Protein AF-A0A453L129-F1 (afdb_monomer_lite)

Organism: Aegilops tauschii subsp. strangulata (NCBI:txid200361)

Secondary structure (DSSP, 8-state):
----EEEE-TTHHHHSGGG---TTTTTSHHHHHTTHHHHHHHT-SEEEES--B-B-TTGGGSS--TTTT----S--SBS-SSSB-GGGSGGG-HHHHHHHHHHHHHHHHHHTT-EEEE--------

pLDDT: mean 93.64, std 9.7, range [40.38, 98.81]

InterPro domains:
  IPR017853 Glycoside hydrolase superfamily [SSF51445] (2-117)

Foldseek 3Di:
DDFPEAEDEQQVVFQDVVSVDDNQQHRALQSVLVCVVVVVVVVGQEYEYQAQADFAQQPLCPDDDPCNVGGPRRRQRHPDPPFGHQVRFGNSPGRVSRVVSNVVSCVSSVVSNHHYHYDYDPPPPD

Structure (mmCIF, N/CA/C/O backbone):
data_AF-A0A453L129-F1
#
_entry.id   AF-A0A453L129-F1
#
loop_
_atom_site.group_PDB
_atom_site.id
_atom_site.type_symbol
_atom_site.label_atom_id
_atom_site.label_alt_id
_atom_site.label_comp_id
_atom_site.label_asym_id
_atom_site.label_entity_id
_atom_site.label_seq_id
_atom_site.pdbx_PDB_ins_code
_atom_site.Cartn_x
_atom_site.Cartn_y
_atom_site.Cartn_z
_atom_site.occupancy
_atom_site.B_iso_or_equiv
_atom_site.auth_seq_id
_atom_site.auth_comp_id
_atom_site.auth_asym_id
_atom_site.auth_atom_id
_atom_site.pdbx_PDB_model_num
ATOM 1 N N . THR A 1 1 ? -14.654 -13.476 17.444 1.00 66.50 1 THR A N 1
ATOM 2 C CA . THR A 1 1 ? -15.016 -12.216 16.778 1.00 66.50 1 THR A CA 1
ATOM 3 C C . THR A 1 1 ? -15.201 -12.541 15.324 1.00 66.50 1 THR A C 1
ATOM 5 O O . THR A 1 1 ? -14.348 -13.244 14.794 1.00 66.50 1 THR A O 1
ATOM 8 N N . ASP A 1 2 ? -16.298 -12.115 14.715 1.00 90.88 2 ASP A N 1
ATOM 9 C CA . ASP A 1 2 ? -16.522 -12.359 13.291 1.00 90.88 2 ASP A CA 1
ATOM 10 C C . ASP A 1 2 ? -15.741 -11.319 12.478 1.00 90.88 2 ASP A C 1
ATOM 12 O O . ASP A 1 2 ? -15.741 -10.133 12.824 1.00 90.88 2 ASP A O 1
ATOM 16 N N . LEU A 1 3 ? -15.034 -11.761 11.435 1.00 95.62 3 LEU A N 1
ATOM 17 C CA . LEU A 1 3 ? -14.290 -10.872 10.543 1.00 95.62 3 LEU A CA 1
ATOM 18 C C . LEU A 1 3 ? -15.189 -10.414 9.393 1.00 95.62 3 LEU A C 1
ATOM 20 O O . LEU A 1 3 ? -15.798 -11.227 8.700 1.00 95.62 3 LEU A O 1
ATOM 24 N N . VAL A 1 4 ? -15.222 -9.106 9.172 1.00 97.44 4 VAL A N 1
ATOM 25 C CA . VAL A 1 4 ? -15.776 -8.450 7.990 1.00 97.44 4 VAL A CA 1
ATOM 26 C C . VAL A 1 4 ? -14.583 -7.918 7.207 1.00 97.44 4 VAL A C 1
ATOM 28 O O . VAL A 1 4 ? -14.026 -6.865 7.530 1.00 97.44 4 VAL A O 1
ATOM 31 N N . ILE A 1 5 ? -14.158 -8.717 6.230 1.00 97.94 5 ILE A N 1
ATOM 32 C CA . ILE A 1 5 ? -12.904 -8.539 5.495 1.00 97.94 5 ILE A CA 1
ATOM 33 C C . ILE A 1 5 ? -13.152 -7.720 4.227 1.00 97.94 5 ILE A C 1
ATOM 35 O O . ILE A 1 5 ? -14.088 -7.998 3.476 1.00 97.94 5 ILE A O 1
ATOM 39 N N . TYR A 1 6 ? -12.282 -6.744 3.970 1.00 98.12 6 TYR A N 1
ATOM 40 C CA . TYR A 1 6 ? -12.239 -5.980 2.726 1.00 98.12 6 TYR A CA 1
ATOM 41 C C . TYR A 1 6 ? -10.946 -6.265 1.954 1.00 98.12 6 TYR A C 1
ATOM 43 O O . TYR A 1 6 ? -9.861 -5.884 2.395 1.00 98.12 6 TYR A O 1
ATOM 51 N N . GLU A 1 7 ? -11.054 -6.942 0.809 1.00 97.75 7 GLU A N 1
ATOM 52 C CA . GLU A 1 7 ? -9.912 -7.238 -0.065 1.00 97.75 7 GLU A CA 1
ATOM 53 C C . GLU A 1 7 ? -9.558 -6.029 -0.944 1.00 97.75 7 GLU A C 1
ATOM 55 O O . GLU A 1 7 ? -10.430 -5.425 -1.573 1.00 97.75 7 GLU A O 1
ATOM 60 N N . MET A 1 8 ? -8.275 -5.657 -1.002 1.00 97.19 8 MET A N 1
ATOM 61 C CA . MET A 1 8 ? -7.845 -4.447 -1.703 1.00 97.19 8 MET A CA 1
ATOM 62 C C . MET A 1 8 ? -6.368 -4.424 -2.110 1.00 97.19 8 MET A C 1
ATOM 64 O O . MET A 1 8 ? -5.504 -5.034 -1.487 1.00 97.19 8 MET A O 1
ATOM 68 N N . ASN A 1 9 ? -6.049 -3.627 -3.133 1.00 97.00 9 ASN A N 1
ATOM 69 C CA . ASN A 1 9 ? -4.673 -3.320 -3.522 1.00 97.00 9 ASN A CA 1
ATOM 70 C C . ASN A 1 9 ? -4.214 -1.976 -2.934 1.00 97.00 9 ASN A C 1
ATOM 72 O O . ASN A 1 9 ? -4.894 -0.964 -3.108 1.00 97.00 9 ASN A O 1
ATOM 76 N N . VAL A 1 10 ? -3.031 -1.954 -2.307 1.00 97.31 10 VAL A N 1
ATOM 77 C CA . VAL A 1 10 ? -2.463 -0.759 -1.648 1.00 97.31 10 VAL A CA 1
ATOM 78 C C . VAL A 1 10 ? -2.389 0.440 -2.594 1.00 97.31 10 VAL A C 1
ATOM 80 O O . VAL A 1 10 ? -2.809 1.540 -2.234 1.00 97.31 10 VAL A O 1
ATOM 83 N N . ARG A 1 11 ? -1.886 0.234 -3.817 1.00 96.69 11 ARG A N 1
ATOM 84 C CA . ARG A 1 11 ? -1.738 1.309 -4.800 1.00 96.69 11 ARG A CA 1
ATOM 85 C C . ARG A 1 11 ? -3.087 1.736 -5.355 1.00 96.69 11 ARG A C 1
ATOM 87 O O . ARG A 1 11 ? -3.405 2.921 -5.336 1.00 96.69 11 ARG A O 1
ATOM 94 N N . ALA A 1 12 ? -3.885 0.787 -5.836 1.00 96.69 12 ALA A N 1
ATOM 95 C CA . ALA A 1 12 ? -5.147 1.098 -6.503 1.00 96.69 12 ALA A CA 1
ATOM 96 C C . ALA A 1 12 ? -6.140 1.823 -5.583 1.00 96.69 12 ALA A C 1
ATOM 98 O O . ALA A 1 12 ? -6.878 2.679 -6.059 1.00 96.69 12 ALA A O 1
ATOM 99 N N . PHE A 1 13 ? -6.110 1.548 -4.273 1.00 97.69 13 PHE A N 1
ATOM 100 C CA . PHE A 1 13 ? -7.020 2.160 -3.303 1.00 97.69 13 PHE A CA 1
ATOM 101 C C . PHE A 1 13 ? -6.968 3.694 -3.282 1.00 97.69 13 PHE A C 1
ATOM 103 O O . PHE A 1 13 ? -7.965 4.342 -2.975 1.00 97.69 13 PHE A O 1
ATOM 110 N N . THR A 1 14 ? -5.818 4.287 -3.612 1.00 98.06 14 THR A N 1
ATOM 111 C CA . THR A 1 14 ? -5.622 5.744 -3.537 1.00 98.06 14 THR A CA 1
ATOM 112 C C . THR A 1 14 ? -4.907 6.341 -4.750 1.00 98.06 14 THR A C 1
ATOM 114 O O . THR A 1 14 ? -4.473 7.488 -4.700 1.00 98.06 14 THR A O 1
ATOM 117 N N . ALA A 1 15 ? -4.752 5.583 -5.840 1.00 96.88 15 ALA A N 1
ATOM 118 C CA . ALA A 1 15 ? -4.032 6.045 -7.028 1.00 96.88 15 ALA A CA 1
ATOM 119 C C . ALA A 1 15 ? -4.788 7.129 -7.812 1.00 96.88 15 ALA A C 1
ATOM 121 O O . ALA A 1 15 ? -4.148 7.995 -8.409 1.00 96.88 15 ALA A O 1
ATOM 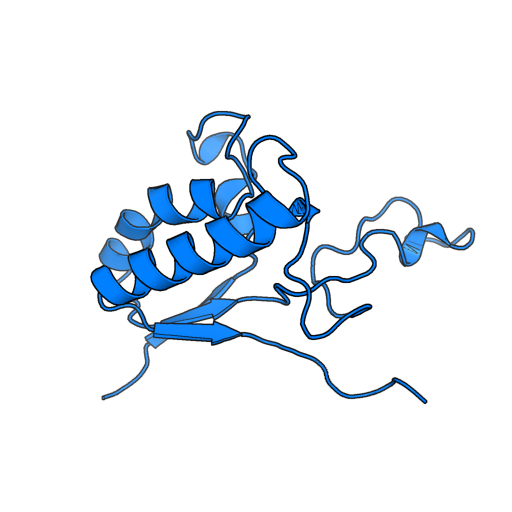122 N N . ASP A 1 16 ? -6.123 7.075 -7.827 1.00 97.38 16 ASP A N 1
ATOM 123 C CA . ASP A 1 16 ? -6.941 8.020 -8.590 1.00 97.38 16 ASP A CA 1
ATOM 124 C C . ASP A 1 16 ? -6.886 9.435 -7.994 1.00 97.38 16 ASP A C 1
ATOM 126 O O . ASP A 1 16 ? -6.731 9.620 -6.782 1.00 97.38 16 ASP A O 1
ATOM 130 N N . GLU A 1 17 ? -7.032 10.454 -8.837 1.00 96.88 17 GLU A N 1
ATOM 131 C CA . GLU A 1 17 ? -7.058 11.852 -8.398 1.00 96.88 17 GLU A CA 1
ATOM 132 C C . GLU A 1 17 ? -8.252 12.145 -7.486 1.00 96.88 17 GLU A C 1
ATOM 134 O O . GLU A 1 17 ? -8.140 12.953 -6.563 1.00 96.88 17 GLU A O 1
ATOM 139 N N . SER A 1 18 ? -9.365 11.430 -7.676 1.00 96.69 18 SER A N 1
ATOM 140 C CA . SER A 1 18 ? -10.560 11.524 -6.840 1.00 96.69 18 SER A CA 1
ATOM 141 C C . SER A 1 18 ? -10.317 11.074 -5.399 1.00 96.69 18 SER A C 1
ATOM 143 O O . SER A 1 18 ? -11.132 11.363 -4.523 1.00 96.69 18 SER A O 1
ATOM 145 N N . SER A 1 19 ? -9.194 10.398 -5.116 1.00 97.06 19 SER A N 1
ATOM 146 C CA . SER A 1 19 ? -8.769 10.136 -3.740 1.00 97.06 19 SER A CA 1
ATOM 147 C C . SER A 1 19 ? -8.539 11.436 -2.960 1.00 97.06 19 SER A C 1
ATOM 149 O O . SER A 1 19 ? -8.622 11.422 -1.733 1.00 97.06 19 SER A O 1
ATOM 151 N N . GLY A 1 20 ? -8.280 12.561 -3.636 1.00 97.38 20 GLY A N 1
ATOM 152 C CA . GLY A 1 20 ? -8.058 13.863 -3.007 1.00 97.38 20 GLY A CA 1
ATOM 153 C C . GLY A 1 20 ? -6.748 13.960 -2.222 1.00 97.38 20 GLY A C 1
ATOM 154 O O . GLY A 1 20 ? -6.569 14.911 -1.465 1.00 97.38 20 GLY A O 1
ATOM 155 N N . LEU A 1 21 ? -5.846 12.984 -2.370 1.00 97.81 21 LEU A N 1
ATOM 156 C CA . LEU A 1 21 ? -4.541 12.993 -1.715 1.00 97.81 21 LEU A CA 1
ATOM 157 C C . LEU A 1 21 ? -3.498 13.747 -2.548 1.00 97.81 21 LEU A C 1
ATOM 159 O O . LEU A 1 21 ? -3.586 13.833 -3.780 1.00 97.81 21 LEU A O 1
ATOM 163 N N . ASP A 1 22 ? -2.465 14.247 -1.871 1.00 97.00 22 ASP A N 1
ATOM 164 C CA . ASP A 1 22 ? -1.311 14.855 -2.530 1.00 97.00 22 ASP A CA 1
ATOM 165 C C . ASP A 1 22 ? -0.659 13.855 -3.515 1.00 97.00 22 ASP A C 1
ATOM 167 O O . ASP A 1 22 ? -0.506 12.674 -3.171 1.00 97.00 22 ASP A O 1
ATOM 171 N N . PRO A 1 23 ? -0.273 14.280 -4.740 1.00 96.06 23 PRO A N 1
ATOM 172 C CA . PRO A 1 23 ? 0.390 13.408 -5.711 1.00 96.06 23 PRO A CA 1
ATOM 173 C C . PRO A 1 23 ? 1.584 12.622 -5.151 1.00 96.06 23 PRO A C 1
ATOM 175 O O . PRO A 1 23 ? 1.840 11.511 -5.606 1.00 96.06 23 PRO A O 1
ATOM 178 N N . ALA A 1 24 ? 2.309 13.168 -4.170 1.00 95.81 24 ALA A N 1
ATOM 179 C CA . ALA A 1 24 ? 3.473 12.527 -3.571 1.00 95.81 24 ALA A CA 1
ATOM 180 C C . ALA A 1 24 ? 3.125 11.294 -2.722 1.00 95.81 24 ALA A C 1
ATOM 182 O O . ALA A 1 24 ? 3.993 10.449 -2.504 1.00 95.81 24 ALA A O 1
ATOM 183 N N . VAL A 1 25 ? 1.883 11.165 -2.241 1.00 97.31 25 VAL A N 1
ATOM 184 C CA . VAL A 1 25 ? 1.459 10.045 -1.379 1.00 97.31 25 VAL A CA 1
ATOM 185 C C . VAL A 1 25 ? 0.374 9.166 -2.002 1.00 97.31 25 VAL A C 1
ATOM 187 O O . VAL A 1 25 ? 0.116 8.081 -1.478 1.00 97.31 25 VAL A O 1
ATOM 190 N N . ARG A 1 26 ? -0.237 9.566 -3.124 1.00 97.56 26 ARG A N 1
ATOM 191 C CA . ARG A 1 26 ? -1.213 8.734 -3.850 1.00 97.56 26 ARG A CA 1
ATOM 192 C C . ARG A 1 26 ? -0.643 7.361 -4.202 1.00 97.56 26 ARG A C 1
ATOM 194 O O . ARG A 1 26 ? 0.472 7.238 -4.703 1.00 97.56 26 ARG A O 1
ATOM 201 N N . GLY A 1 27 ? -1.429 6.319 -3.950 1.00 97.56 27 GLY A N 1
ATOM 202 C CA . GLY A 1 27 ? -1.059 4.934 -4.232 1.00 97.56 27 GLY A CA 1
ATOM 203 C C . GLY A 1 27 ? 0.127 4.408 -3.418 1.00 97.56 27 GLY A C 1
ATOM 204 O O . GLY A 1 27 ? 0.778 3.457 -3.852 1.00 97.56 27 GLY A O 1
ATOM 205 N N . SER A 1 28 ? 0.417 5.017 -2.264 1.00 98.38 28 SER A N 1
ATOM 206 C CA . SER A 1 28 ? 1.494 4.606 -1.357 1.00 98.38 28 SER A CA 1
ATOM 207 C C . SER A 1 28 ? 0.963 4.083 -0.022 1.00 98.38 28 SER A C 1
ATOM 209 O O . SER A 1 28 ? -0.196 4.307 0.334 1.00 98.38 28 SER A O 1
ATOM 211 N N . TYR A 1 29 ? 1.834 3.449 0.767 1.00 98.50 29 TYR A N 1
ATOM 212 C CA . TYR A 1 29 ? 1.516 3.037 2.138 1.00 98.50 29 TYR A CA 1
ATOM 213 C C . TYR A 1 29 ? 1.089 4.211 3.030 1.00 98.50 29 TYR A C 1
ATOM 215 O O . TYR A 1 29 ? 0.238 4.035 3.896 1.00 98.50 29 TYR A O 1
ATOM 223 N N . LEU A 1 30 ? 1.661 5.408 2.840 1.00 98.38 30 LEU A N 1
ATOM 224 C CA . LEU A 1 30 ? 1.252 6.590 3.606 1.00 98.38 30 LEU A CA 1
ATOM 225 C C . LEU A 1 30 ? -0.092 7.138 3.132 1.00 98.38 30 LEU A C 1
ATOM 227 O O . LEU A 1 30 ? -0.942 7.430 3.966 1.00 98.38 30 LEU A O 1
ATOM 231 N N . GLY A 1 31 ? -0.322 7.202 1.818 1.00 98.06 31 GLY A N 1
ATOM 232 C CA . GLY A 1 31 ? -1.618 7.625 1.281 1.00 98.06 31 GLY A CA 1
ATOM 233 C C . GLY A 1 31 ? -2.760 6.702 1.709 1.00 98.06 31 GLY A C 1
ATOM 234 O O . GLY A 1 31 ? -3.874 7.158 1.950 1.00 98.06 31 GLY A O 1
ATOM 235 N N . PHE A 1 32 ? -2.477 5.411 1.894 1.00 98.38 32 PHE A N 1
ATOM 236 C CA . PHE A 1 32 ? -3.434 4.465 2.460 1.00 98.38 32 PHE A CA 1
ATOM 237 C C . PHE A 1 32 ? -3.927 4.901 3.852 1.00 98.38 32 PHE A C 1
ATOM 239 O O . PHE A 1 32 ? -5.124 4.822 4.134 1.00 98.38 32 PHE A O 1
ATOM 246 N N . ILE A 1 33 ? -3.026 5.369 4.727 1.00 98.56 33 ILE A N 1
ATOM 247 C CA . ILE A 1 33 ? -3.357 5.749 6.112 1.00 98.56 33 ILE A CA 1
ATOM 248 C C . ILE A 1 33 ? -4.422 6.851 6.137 1.00 98.56 33 ILE A C 1
ATOM 250 O O . ILE A 1 33 ? -5.360 6.776 6.932 1.00 98.56 33 ILE A O 1
ATOM 254 N N . ASP A 1 34 ? -4.334 7.817 5.222 1.00 97.94 34 ASP A N 1
ATOM 25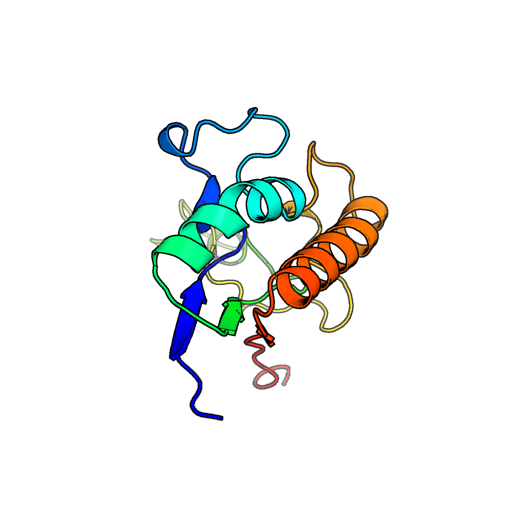5 C CA . ASP A 1 34 ? -5.277 8.939 5.118 1.00 97.94 34 ASP A CA 1
ATOM 256 C C . ASP A 1 34 ? -6.706 8.493 4.760 1.00 97.94 34 ASP A C 1
ATOM 258 O O . ASP A 1 34 ? -7.664 9.249 4.932 1.00 97.94 34 ASP A O 1
ATOM 262 N N . LYS A 1 35 ? -6.875 7.251 4.290 1.00 97.81 35 LYS A N 1
ATOM 263 C CA . LYS A 1 35 ? -8.170 6.648 3.953 1.00 97.81 35 LYS A CA 1
ATOM 264 C C . LYS A 1 35 ? -8.676 5.627 4.971 1.00 97.81 35 LYS A C 1
ATOM 266 O O . LYS A 1 35 ? -9.750 5.070 4.769 1.00 97.81 35 LYS A O 1
ATOM 271 N N . ILE A 1 36 ? -8.009 5.452 6.113 1.00 98.56 36 ILE A N 1
ATOM 272 C CA . ILE 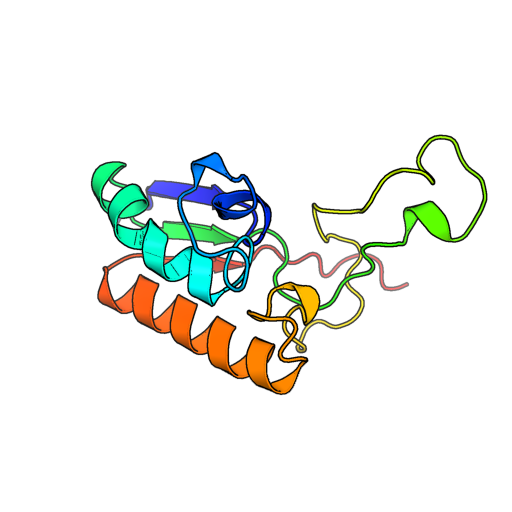A 1 36 ? -8.553 4.657 7.229 1.00 98.56 36 ILE A CA 1
ATOM 273 C C . ILE A 1 36 ? -9.950 5.136 7.680 1.00 98.56 36 ILE A C 1
ATOM 275 O O . ILE A 1 36 ? -10.799 4.274 7.906 1.00 98.56 36 ILE A O 1
ATOM 279 N N . PRO A 1 37 ? -10.266 6.451 7.762 1.00 98.44 37 PRO A N 1
ATOM 280 C CA . PRO A 1 37 ? -11.618 6.896 8.114 1.00 98.44 37 PRO A CA 1
ATOM 281 C C . PRO A 1 37 ? -12.712 6.345 7.191 1.00 98.44 37 PRO A C 1
ATOM 283 O O . PRO A 1 37 ? -13.799 6.032 7.665 1.00 98.44 37 PRO A O 1
ATOM 286 N N . HIS A 1 38 ? -12.411 6.159 5.901 1.00 98.00 38 HIS A N 1
ATOM 287 C CA . HIS A 1 38 ? -13.345 5.560 4.949 1.00 98.00 38 HIS A CA 1
ATOM 288 C C . HIS A 1 38 ? -13.627 4.083 5.269 1.00 98.00 38 HIS A C 1
ATOM 290 O O . HIS A 1 38 ? -14.771 3.649 5.195 1.00 98.00 38 HIS A O 1
ATOM 296 N N . LEU A 1 39 ? -12.609 3.316 5.678 1.00 98.38 39 LEU A N 1
ATOM 297 C CA . LEU A 1 39 ? -12.781 1.916 6.088 1.00 98.38 39 LEU A CA 1
ATOM 298 C C . LEU A 1 39 ? -13.616 1.797 7.372 1.00 98.38 39 LEU A C 1
ATOM 300 O O . LEU A 1 39 ? -14.449 0.900 7.490 1.00 98.38 39 LEU A O 1
ATOM 304 N N . LEU A 1 40 ? -13.427 2.728 8.311 1.00 98.31 40 LEU A N 1
ATOM 305 C CA . LEU A 1 40 ? -14.230 2.795 9.533 1.00 98.31 40 LEU A CA 1
ATOM 306 C C . LEU A 1 40 ? -15.696 3.128 9.234 1.00 98.31 40 LEU A C 1
ATOM 308 O O . LEU A 1 40 ? -16.584 2.495 9.796 1.00 98.31 40 LEU A O 1
ATOM 312 N N . GLU A 1 41 ? -15.950 4.085 8.339 1.00 98.38 41 GLU A N 1
ATOM 313 C CA . GLU A 1 41 ? -17.304 4.425 7.883 1.00 98.38 41 GLU A CA 1
ATOM 314 C C . GLU A 1 41 ? -17.976 3.246 7.166 1.00 98.38 41 GLU A C 1
ATOM 316 O O . GLU A 1 41 ? -19.155 2.978 7.390 1.00 98.38 41 GLU A O 1
ATOM 321 N N . LEU A 1 42 ? -17.214 2.501 6.357 1.00 98.12 42 LEU A N 1
ATOM 322 C CA . LEU A 1 42 ? -17.681 1.283 5.695 1.00 98.12 42 LEU A CA 1
ATOM 323 C C . LEU A 1 42 ? -18.034 0.164 6.695 1.00 98.12 42 LEU A C 1
ATOM 325 O O . LEU A 1 42 ? -18.835 -0.712 6.374 1.00 98.12 42 LEU A O 1
ATOM 329 N N . GLY A 1 43 ? -17.461 0.195 7.903 1.00 97.75 43 GLY A N 1
ATOM 330 C CA . GLY A 1 43 ? -17.752 -0.750 8.985 1.00 97.75 43 GLY A CA 1
ATOM 331 C C . GLY A 1 43 ? -16.966 -2.062 8.920 1.00 97.75 43 GLY A C 1
ATOM 332 O O . GLY A 1 43 ? -17.361 -3.042 9.553 1.00 97.75 43 GLY A O 1
ATOM 333 N N . VAL A 1 44 ? -15.867 -2.105 8.162 1.00 98.19 44 VAL A N 1
ATOM 334 C CA . VAL A 1 44 ? -15.003 -3.293 8.060 1.00 98.19 44 VAL A CA 1
ATOM 335 C C . VAL A 1 44 ? -14.044 -3.357 9.248 1.00 98.19 44 VAL A C 1
ATOM 337 O O . VAL A 1 44 ? -13.614 -2.327 9.766 1.00 98.19 44 VAL A O 1
ATOM 340 N N . ASN A 1 45 ? -13.691 -4.567 9.683 1.00 97.88 45 ASN A N 1
ATOM 341 C CA . ASN A 1 45 ? -12.770 -4.775 10.810 1.00 97.88 45 ASN A CA 1
ATOM 342 C C . ASN A 1 45 ? -11.477 -5.502 10.416 1.00 97.88 45 ASN A C 1
ATOM 344 O O . ASN A 1 45 ? -10.594 -5.676 11.252 1.00 97.88 45 ASN A O 1
ATOM 348 N N . ALA A 1 46 ? -11.335 -5.879 9.147 1.00 98.44 46 ALA A N 1
ATOM 349 C CA . ALA A 1 46 ? -10.111 -6.433 8.598 1.00 98.44 46 ALA A CA 1
ATOM 350 C C . ALA A 1 46 ? -9.932 -5.993 7.144 1.00 98.44 46 ALA A C 1
ATOM 352 O O . ALA A 1 46 ? -10.900 -5.891 6.389 1.00 98.44 46 ALA A O 1
ATOM 353 N N . VAL A 1 47 ? -8.683 -5.777 6.740 1.00 98.44 47 VAL A N 1
ATOM 354 C CA . VAL A 1 47 ? -8.308 -5.630 5.332 1.00 98.44 47 VAL A CA 1
ATOM 355 C C . VAL A 1 47 ? -7.476 -6.824 4.893 1.00 98.44 47 VAL A C 1
ATOM 357 O O . VAL A 1 47 ? -6.563 -7.246 5.602 1.00 98.44 47 VAL A O 1
ATOM 360 N N . GLU A 1 48 ? -7.770 -7.346 3.709 1.00 97.88 48 GLU A N 1
ATOM 361 C CA . GLU A 1 48 ? -6.926 -8.317 3.024 1.00 97.88 48 GLU A CA 1
ATOM 362 C C . GLU A 1 48 ? -6.187 -7.614 1.891 1.00 97.88 48 GLU A C 1
ATOM 364 O O . GLU A 1 48 ? -6.769 -7.177 0.900 1.00 97.88 48 GLU A O 1
ATOM 369 N N . LEU A 1 49 ? -4.879 -7.453 2.059 1.00 97.75 49 LEU A N 1
ATOM 370 C CA . LEU A 1 49 ? -4.055 -6.774 1.076 1.00 97.75 49 LEU A CA 1
ATOM 371 C C . LEU A 1 49 ? -3.649 -7.753 -0.028 1.00 97.75 49 LEU A C 1
ATOM 373 O O . LEU A 1 49 ? -3.099 -8.827 0.246 1.00 97.75 49 LEU A O 1
ATOM 377 N N . LEU A 1 50 ? -3.830 -7.339 -1.285 1.00 96.38 50 LEU A N 1
ATOM 378 C CA . LEU A 1 50 ? -3.100 -7.914 -2.417 1.00 96.38 50 LEU A CA 1
ATOM 379 C C . LEU A 1 50 ? -1.578 -7.841 -2.150 1.00 96.38 50 LEU A C 1
ATOM 381 O O . LEU A 1 50 ? -1.154 -7.012 -1.339 1.00 96.38 50 LEU A O 1
ATOM 385 N N . PRO A 1 51 ? -0.748 -8.681 -2.800 1.00 95.69 51 PRO A N 1
ATOM 386 C CA . PRO A 1 51 ? 0.684 -8.802 -2.532 1.00 95.69 51 PRO A CA 1
ATOM 387 C C . PRO A 1 51 ? 1.410 -7.477 -2.252 1.00 95.69 51 PRO A C 1
ATOM 389 O O . PRO A 1 51 ? 1.499 -6.589 -3.099 1.00 95.69 51 PRO A O 1
ATOM 392 N N . VAL A 1 52 ? 1.961 -7.371 -1.039 1.00 95.75 52 VAL A N 1
ATOM 393 C CA . VAL A 1 52 ? 2.702 -6.190 -0.545 1.00 95.75 52 VAL A CA 1
ATOM 394 C C . VAL A 1 52 ? 4.218 -6.390 -0.520 1.00 95.75 52 VAL A C 1
ATOM 396 O O . VAL A 1 52 ? 4.956 -5.484 -0.131 1.00 95.75 52 VAL A O 1
ATOM 399 N N . PHE A 1 53 ? 4.695 -7.570 -0.912 1.00 95.81 53 PHE A N 1
ATOM 400 C CA . PHE A 1 53 ? 6.119 -7.861 -1.071 1.00 95.81 53 PHE A CA 1
ATOM 401 C C . PHE A 1 53 ? 6.543 -7.730 -2.534 1.00 95.81 53 PHE A C 1
ATOM 403 O O . PHE A 1 53 ? 5.701 -7.791 -3.420 1.00 95.81 53 PHE A O 1
ATOM 410 N N . GLU A 1 54 ? 7.836 -7.534 -2.783 1.00 95.44 54 GLU A N 1
ATOM 411 C CA . GLU A 1 54 ? 8.390 -7.283 -4.116 1.00 95.44 54 GLU A CA 1
ATOM 412 C C . GLU A 1 54 ? 7.933 -8.314 -5.154 1.00 95.44 54 GLU A C 1
ATOM 414 O O . GLU A 1 54 ? 8.090 -9.528 -4.978 1.00 95.44 54 GLU A O 1
ATOM 419 N N . PHE A 1 55 ? 7.423 -7.802 -6.271 1.00 94.44 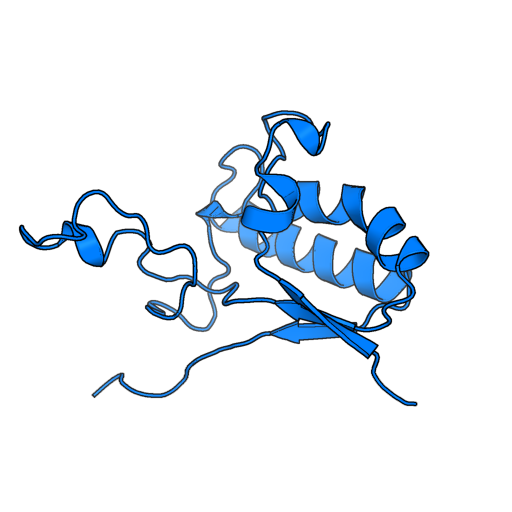55 PHE A N 1
ATOM 420 C CA . PHE A 1 55 ? 6.950 -8.571 -7.414 1.00 94.44 55 PHE A CA 1
ATOM 421 C C . PHE A 1 55 ? 7.278 -7.856 -8.733 1.00 94.44 55 PHE A C 1
ATOM 423 O O . PHE A 1 55 ? 7.559 -6.651 -8.775 1.00 94.44 55 PHE A O 1
ATOM 430 N N . ASP A 1 56 ? 7.243 -8.603 -9.836 1.00 93.62 56 ASP A N 1
ATOM 431 C CA . ASP A 1 56 ? 7.524 -8.052 -11.161 1.00 93.62 56 ASP A CA 1
ATOM 432 C C . ASP A 1 56 ? 6.290 -7.364 -11.767 1.00 93.62 56 ASP A C 1
ATOM 434 O O . ASP A 1 56 ? 5.452 -8.008 -12.403 1.00 93.62 56 ASP A O 1
ATOM 438 N N . GLU A 1 57 ? 6.195 -6.038 -11.608 1.00 93.56 57 GLU A N 1
ATOM 439 C CA . GLU A 1 57 ? 5.180 -5.203 -12.280 1.00 93.56 57 GLU A CA 1
ATOM 440 C C . GLU A 1 57 ? 5.321 -5.233 -13.816 1.00 93.56 57 GLU A C 1
ATOM 442 O O . GLU A 1 57 ? 4.364 -4.939 -14.536 1.00 93.56 57 GLU A O 1
ATOM 447 N N . LEU A 1 58 ? 6.504 -5.578 -14.335 1.00 93.81 58 LEU A N 1
ATOM 448 C CA . LEU A 1 58 ? 6.842 -5.543 -15.756 1.00 93.81 58 LEU A CA 1
ATOM 449 C C . LEU A 1 58 ? 6.882 -6.937 -16.390 1.00 93.81 58 LEU A C 1
ATOM 451 O O . LEU A 1 58 ? 7.399 -7.079 -17.498 1.00 93.81 58 LEU A O 1
ATOM 455 N N . GLU A 1 59 ? 6.313 -7.960 -15.745 1.00 92.12 59 GLU A N 1
ATOM 456 C CA . GLU A 1 59 ? 6.372 -9.337 -16.250 1.00 92.12 59 GLU A CA 1
ATOM 457 C C . GLU A 1 59 ? 5.827 -9.472 -17.681 1.00 92.12 59 GLU A C 1
ATOM 459 O O . GLU A 1 59 ? 6.383 -10.210 -18.497 1.00 92.12 59 GLU A O 1
ATOM 464 N N . PHE A 1 60 ? 4.793 -8.693 -18.021 1.00 92.12 60 PHE A N 1
ATOM 465 C CA . PHE A 1 60 ? 4.196 -8.686 -19.354 1.00 92.12 60 PHE A CA 1
ATOM 466 C C . PHE A 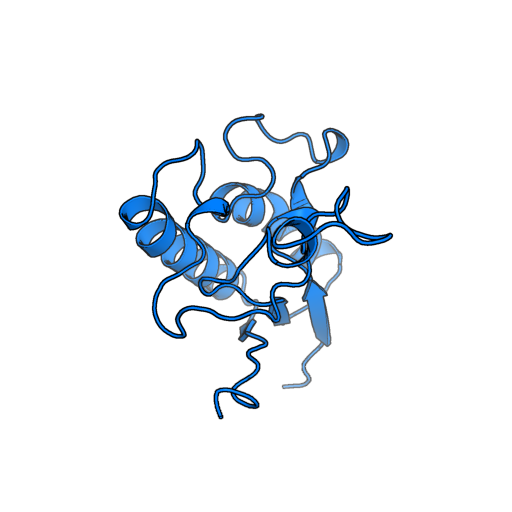1 60 ? 5.074 -7.990 -20.394 1.00 92.12 60 PHE A C 1
ATOM 468 O O . PHE A 1 60 ? 4.855 -8.180 -21.582 1.00 92.12 60 PHE A O 1
ATOM 475 N N . LYS A 1 61 ? 6.083 -7.216 -19.982 1.00 93.56 61 LYS A N 1
ATOM 476 C CA . LYS A 1 61 ? 6.974 -6.463 -20.879 1.00 93.56 61 LYS A CA 1
ATOM 477 C C . LYS A 1 61 ? 8.268 -7.204 -21.208 1.00 93.56 61 LYS A C 1
ATOM 479 O O . LYS A 1 61 ? 9.107 -6.675 -21.931 1.00 93.56 61 LYS A O 1
ATOM 484 N N . ARG A 1 62 ? 8.453 -8.418 -20.677 1.00 89.62 62 ARG A N 1
ATOM 485 C CA . ARG A 1 62 ? 9.668 -9.225 -20.889 1.00 89.62 62 ARG A CA 1
ATOM 486 C C . ARG A 1 62 ? 9.847 -9.663 -22.347 1.00 89.62 62 ARG A C 1
ATOM 488 O O . ARG A 1 62 ? 10.977 -9.859 -22.782 1.00 89.62 62 ARG A O 1
ATOM 495 N N . TYR A 1 63 ? 8.753 -9.834 -23.086 1.00 90.94 63 TYR A N 1
ATOM 496 C CA . TYR A 1 63 ? 8.741 -10.206 -24.502 1.00 90.94 63 TYR A CA 1
ATOM 497 C C . TYR A 1 63 ? 7.481 -9.650 -25.188 1.00 90.94 63 TYR A C 1
ATOM 499 O O . TYR A 1 63 ? 6.467 -9.482 -24.507 1.00 90.94 63 TYR A O 1
ATOM 507 N N . PRO A 1 64 ? 7.496 -9.395 -26.511 1.00 94.44 64 PRO A N 1
ATOM 508 C CA . PRO A 1 64 ? 6.316 -8.922 -27.234 1.00 94.44 64 PRO A CA 1
ATOM 509 C C . PRO A 1 64 ? 5.141 -9.895 -27.106 1.00 94.44 64 PRO A C 1
ATOM 511 O O . PRO A 1 64 ? 5.281 -11.088 -27.383 1.00 94.44 64 PRO A O 1
ATOM 514 N N . ASN A 1 65 ? 3.984 -9.396 -26.674 1.00 93.81 65 ASN A N 1
ATOM 515 C CA . ASN A 1 65 ? 2.758 -10.181 -26.525 1.00 93.81 65 ASN A CA 1
ATOM 516 C C . ASN A 1 65 ? 1.533 -9.250 -26.429 1.00 93.81 65 ASN A C 1
ATOM 518 O O . ASN A 1 65 ? 1.697 -8.069 -26.154 1.00 93.81 65 ASN A O 1
ATOM 522 N N . PRO A 1 66 ? 0.291 -9.749 -26.568 1.00 95.56 66 PRO A N 1
ATOM 523 C CA . PRO A 1 66 ? -0.905 -8.897 -26.534 1.00 95.56 66 PRO A CA 1
ATOM 524 C C . PRO A 1 66 ? -1.118 -8.073 -25.249 1.00 95.56 66 PRO A C 1
ATOM 526 O O . PRO A 1 66 ? -1.990 -7.209 -25.229 1.00 95.56 66 PRO A O 1
ATOM 529 N N . ARG A 1 67 ? -0.376 -8.347 -24.168 1.00 92.25 67 ARG A N 1
ATOM 530 C CA . ARG A 1 67 ? -0.468 -7.684 -22.857 1.00 92.25 67 ARG A CA 1
ATOM 531 C C . ARG A 1 67 ? 0.770 -6.853 -22.510 1.00 92.25 67 ARG A C 1
ATOM 533 O O . ARG A 1 67 ? 0.833 -6.324 -21.407 1.00 92.25 67 ARG A O 1
ATOM 540 N N . ASP A 1 68 ? 1.746 -6.712 -23.404 1.00 92.88 68 ASP A N 1
ATOM 541 C CA . ASP A 1 68 ? 3.001 -5.987 -23.135 1.00 92.88 68 ASP A CA 1
ATOM 542 C C . ASP A 1 68 ? 2.826 -4.488 -22.816 1.00 92.88 68 ASP A C 1
ATOM 544 O O . ASP A 1 68 ? 3.666 -3.870 -22.158 1.00 92.88 68 ASP A O 1
ATOM 548 N N . HIS A 1 69 ? 1.692 -3.905 -23.197 1.00 92.25 69 HIS A N 1
ATOM 549 C CA . HIS A 1 69 ? 1.279 -2.561 -22.800 1.00 92.25 69 HIS A CA 1
ATOM 550 C C . HIS A 1 69 ? 0.796 -2.469 -21.337 1.00 92.25 69 HIS A C 1
ATOM 552 O O . HIS A 1 69 ? 0.754 -1.372 -20.778 1.00 92.25 69 HIS A O 1
ATOM 558 N N . MET A 1 70 ? 0.444 -3.592 -20.703 1.00 94.00 70 MET A N 1
ATOM 559 C 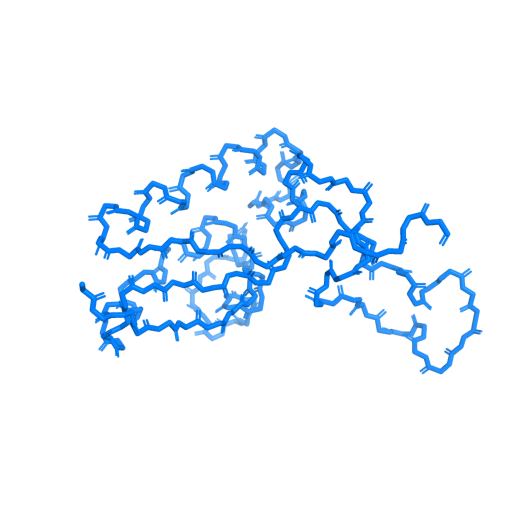CA . MET A 1 70 ? -0.086 -3.647 -19.340 1.00 94.00 70 MET A CA 1
ATOM 560 C C . MET A 1 70 ? 1.029 -3.620 -18.284 1.00 94.00 70 MET A C 1
ATOM 562 O O . MET A 1 70 ? 2.197 -3.915 -18.545 1.00 94.00 70 MET A O 1
ATOM 566 N N . VAL A 1 71 ? 0.646 -3.274 -17.058 1.00 92.19 71 VAL A N 1
ATOM 567 C CA . VAL A 1 71 ? 1.472 -3.393 -15.851 1.00 92.19 71 VAL A CA 1
ATOM 568 C C . VAL A 1 71 ? 0.760 -4.366 -14.923 1.00 92.19 71 VAL A C 1
ATOM 570 O O . VAL A 1 71 ? -0.453 -4.253 -14.741 1.00 92.19 71 VAL A O 1
ATOM 573 N N . ASN A 1 72 ? 1.480 -5.333 -14.357 1.00 92.81 72 ASN A N 1
ATOM 574 C CA . ASN A 1 72 ? 0.890 -6.223 -13.365 1.00 92.81 72 ASN A CA 1
ATOM 575 C C . ASN A 1 72 ? 0.620 -5.426 -12.086 1.00 92.81 72 ASN A C 1
ATOM 577 O O . ASN A 1 72 ? 1.547 -5.078 -11.373 1.00 92.81 72 ASN A O 1
ATOM 581 N N . THR A 1 73 ? -0.645 -5.149 -11.788 1.00 90.44 73 THR A N 1
ATOM 582 C CA . THR A 1 73 ? -1.060 -4.480 -10.547 1.00 90.44 73 THR A CA 1
ATOM 583 C C . THR A 1 73 ? -1.512 -5.458 -9.468 1.00 90.44 73 THR A C 1
ATOM 585 O O . THR A 1 73 ? -1.638 -5.063 -8.313 1.00 90.44 73 THR A O 1
ATOM 588 N N . TRP A 1 74 ? -1.749 -6.724 -9.820 1.00 90.69 74 TRP A N 1
ATOM 589 C CA . TRP A 1 74 ? -2.183 -7.755 -8.880 1.00 90.69 74 TRP A CA 1
ATOM 590 C C . TRP A 1 74 ? -1.044 -8.275 -8.011 1.00 90.69 74 TRP A C 1
ATOM 592 O O . TRP A 1 74 ? -1.263 -8.563 -6.849 1.00 90.69 74 TRP A O 1
ATOM 602 N N . GLY A 1 75 ? 0.167 -8.391 -8.551 1.00 89.88 75 GLY A N 1
ATOM 603 C CA . GLY A 1 75 ? 1.369 -8.662 -7.764 1.00 89.88 75 GLY A CA 1
ATOM 604 C C . GLY A 1 75 ? 1.683 -10.121 -7.434 1.00 89.88 75 GLY A C 1
ATOM 605 O O . GLY A 1 75 ? 2.591 -10.399 -6.654 1.00 89.88 75 GLY A O 1
ATOM 606 N N . TYR A 1 76 ? 1.010 -11.082 -8.072 1.00 90.56 76 TYR A N 1
ATOM 607 C CA . TYR A 1 76 ? 1.282 -12.520 -7.894 1.00 90.56 76 TYR A CA 1
ATOM 608 C C . TYR A 1 76 ? 2.505 -13.049 -8.673 1.00 90.56 76 TYR A C 1
ATOM 610 O O . TYR A 1 76 ? 2.647 -14.258 -8.856 1.00 90.56 76 TYR A O 1
ATOM 618 N N . SER A 1 77 ? 3.395 -12.154 -9.107 1.00 91.12 77 SER A N 1
ATOM 619 C CA . SER A 1 77 ? 4.697 -12.430 -9.728 1.00 91.12 77 SER A CA 1
ATOM 620 C C . SER A 1 77 ? 5.837 -12.193 -8.723 1.00 91.12 77 SER A C 1
ATOM 622 O O . SER A 1 77 ? 6.786 -11.453 -8.988 1.00 91.12 77 SER A O 1
ATOM 624 N N . THR A 1 78 ? 5.706 -12.761 -7.518 1.00 89.88 78 THR A N 1
ATOM 625 C CA . THR A 1 78 ? 6.581 -12.475 -6.370 1.00 89.88 78 THR A CA 1
ATOM 626 C C . THR A 1 78 ? 8.054 -12.760 -6.676 1.00 89.88 78 THR A C 1
ATOM 628 O O . THR A 1 78 ? 8.420 -13.858 -7.088 1.00 89.88 78 THR A O 1
ATOM 631 N N . ILE A 1 79 ? 8.905 -11.762 -6.433 1.00 91.00 79 ILE A N 1
ATOM 632 C CA . ILE A 1 79 ? 10.365 -11.829 -6.580 1.00 91.00 79 ILE A CA 1
ATOM 633 C C . ILE A 1 79 ? 11.023 -12.073 -5.217 1.00 91.00 79 ILE A C 1
ATOM 635 O O . ILE A 1 79 ? 12.031 -12.773 -5.127 1.00 91.00 79 ILE A O 1
ATOM 639 N N . ASN A 1 80 ? 10.480 -11.492 -4.142 1.00 91.38 80 ASN A N 1
ATOM 640 C CA . ASN A 1 80 ? 11.029 -11.634 -2.797 1.00 91.38 80 ASN A CA 1
ATOM 641 C C . ASN A 1 80 ? 9.908 -11.627 -1.750 1.00 91.38 80 ASN A C 1
ATOM 643 O O . ASN A 1 80 ? 9.054 -10.754 -1.776 1.00 91.38 80 ASN A O 1
ATOM 647 N N . PHE A 1 81 ? 9.936 -12.572 -0.806 1.00 90.00 81 PHE A N 1
ATOM 648 C CA . PHE A 1 81 ? 8.888 -12.752 0.214 1.00 90.00 81 PHE A CA 1
ATOM 649 C C . PHE A 1 81 ? 9.076 -11.904 1.477 1.00 90.00 81 PHE A C 1
ATOM 651 O O . PHE A 1 81 ? 8.233 -11.938 2.367 1.00 90.00 81 PHE A O 1
ATOM 658 N N . PHE A 1 82 ? 10.191 -11.180 1.586 1.00 92.19 82 PHE A N 1
ATOM 659 C CA . PHE A 1 82 ? 10.571 -10.440 2.793 1.00 92.19 82 PHE A CA 1
ATOM 660 C C . PHE A 1 82 ? 10.838 -8.956 2.533 1.00 92.19 82 PHE A C 1
ATOM 662 O O . PHE A 1 82 ? 10.894 -8.172 3.481 1.00 92.19 82 PHE A O 1
ATOM 669 N N . ALA A 1 83 ? 11.009 -8.556 1.271 1.00 95.00 83 ALA A N 1
ATOM 670 C CA . ALA A 1 83 ? 11.171 -7.162 0.881 1.00 95.00 83 ALA A CA 1
ATOM 671 C C . ALA A 1 83 ? 9.797 -6.543 0.574 1.00 95.00 83 ALA A C 1
ATOM 673 O O . ALA A 1 83 ? 9.128 -7.020 -0.340 1.00 95.00 83 ALA A O 1
ATOM 674 N N . PRO A 1 84 ? 9.354 -5.501 1.301 1.00 96.44 84 PRO A N 1
ATOM 675 C CA . PRO A 1 84 ? 8.153 -4.747 0.950 1.00 96.44 84 PRO A CA 1
ATOM 676 C C . PRO A 1 84 ? 8.269 -4.118 -0.434 1.00 96.44 84 PRO A C 1
ATOM 678 O O . PRO A 1 84 ? 9.353 -3.687 -0.820 1.00 96.44 84 PRO A O 1
ATOM 681 N N . MET A 1 85 ? 7.146 -4.003 -1.139 1.00 96.25 85 MET A N 1
ATOM 682 C CA . MET A 1 85 ? 7.097 -3.435 -2.481 1.00 96.25 85 MET A CA 1
ATOM 683 C C . MET A 1 85 ? 7.594 -1.986 -2.475 1.00 96.25 85 MET A C 1
ATOM 685 O O . MET A 1 85 ? 6.935 -1.088 -1.942 1.00 96.25 85 MET A O 1
ATOM 689 N N . THR A 1 86 ? 8.752 -1.748 -3.090 1.00 96.81 86 THR A N 1
ATOM 690 C CA . THR A 1 86 ? 9.429 -0.446 -3.110 1.00 96.81 86 THR A CA 1
ATOM 691 C C . THR A 1 86 ? 8.589 0.617 -3.806 1.00 96.81 86 THR A C 1
ATOM 693 O O . THR A 1 86 ? 8.588 1.777 -3.402 1.00 96.81 86 THR A O 1
ATOM 696 N N . ARG A 1 87 ? 7.825 0.226 -4.832 1.00 95.31 87 ARG A N 1
ATOM 697 C CA . ARG A 1 87 ? 6.975 1.144 -5.608 1.00 95.31 87 ARG A CA 1
ATOM 698 C C . ARG A 1 87 ? 5.730 1.617 -4.855 1.00 95.31 87 ARG A C 1
ATOM 700 O O . ARG A 1 87 ? 5.057 2.519 -5.337 1.00 95.31 87 ARG A O 1
ATOM 707 N N . TYR A 1 88 ? 5.450 1.052 -3.682 1.00 97.31 88 TYR A N 1
ATOM 708 C CA . TYR A 1 88 ? 4.412 1.543 -2.772 1.00 97.31 88 TYR A CA 1
ATOM 709 C C . TYR A 1 88 ? 4.969 2.517 -1.717 1.00 97.31 88 TYR A C 1
ATOM 711 O O . TYR A 1 88 ? 4.211 3.001 -0.880 1.00 97.31 88 TYR A O 1
ATOM 719 N N . ALA A 1 89 ? 6.270 2.836 -1.749 1.00 97.94 89 ALA A N 1
ATOM 720 C CA . ALA A 1 89 ? 6.833 3.913 -0.938 1.00 97.94 89 ALA A CA 1
ATOM 721 C C . ALA A 1 89 ? 6.374 5.285 -1.447 1.00 97.94 89 ALA A C 1
ATOM 723 O O . ALA A 1 89 ? 6.425 5.567 -2.648 1.00 97.94 89 ALA A O 1
ATOM 724 N N . SER A 1 90 ? 5.990 6.160 -0.524 1.00 97.19 90 SER A N 1
ATOM 725 C CA . SER A 1 90 ? 5.637 7.545 -0.820 1.00 97.19 90 SER A CA 1
ATOM 726 C C . SER A 1 90 ? 6.810 8.300 -1.453 1.00 97.19 90 SER A C 1
ATOM 728 O O . SER A 1 90 ? 7.979 8.013 -1.181 1.00 97.19 90 SER A O 1
ATOM 730 N N . ALA A 1 91 ? 6.498 9.244 -2.344 1.00 94.69 91 ALA A N 1
ATOM 731 C CA . ALA A 1 91 ? 7.447 10.109 -3.048 1.00 94.69 91 ALA A CA 1
ATOM 732 C C . ALA A 1 91 ? 8.621 9.373 -3.736 1.00 94.69 91 ALA A C 1
ATOM 734 O O . ALA A 1 91 ? 9.675 9.964 -3.968 1.00 94.69 91 ALA A O 1
ATOM 735 N N . GLY A 1 92 ? 8.476 8.077 -4.041 1.00 91.25 92 GLY A N 1
ATOM 736 C CA . GLY A 1 92 ? 9.568 7.260 -4.574 1.00 91.25 92 GLY A CA 1
ATOM 737 C C . GLY A 1 92 ? 10.722 7.045 -3.585 1.00 91.25 92 GLY A C 1
ATOM 738 O O . GLY A 1 92 ? 11.855 6.838 -4.011 1.00 91.25 92 GLY A O 1
ATOM 739 N N . GLY A 1 93 ? 10.458 7.072 -2.273 1.00 92.25 93 GLY A N 1
ATOM 740 C CA . GLY A 1 93 ? 11.463 7.038 -1.198 1.00 92.25 93 GLY A CA 1
ATOM 741 C C . GLY A 1 93 ? 12.313 5.761 -1.090 1.00 92.25 93 GLY A C 1
ATOM 742 O O . GLY A 1 93 ? 13.160 5.653 -0.199 1.00 92.25 93 GLY A O 1
ATOM 743 N N . GLY A 1 94 ? 12.108 4.789 -1.979 1.00 96.44 94 GLY A N 1
ATOM 744 C CA . GLY A 1 94 ? 12.940 3.597 -2.087 1.00 96.44 94 GLY A CA 1
ATOM 745 C C . GLY A 1 94 ? 12.675 2.535 -1.007 1.00 96.44 94 GLY A C 1
ATOM 746 O O . GLY A 1 94 ? 11.725 2.635 -0.225 1.00 96.44 94 GLY A O 1
ATOM 747 N N . PRO A 1 95 ? 13.518 1.489 -0.943 1.00 96.38 95 PRO A N 1
ATOM 748 C CA . PRO A 1 95 ? 13.255 0.296 -0.132 1.00 96.38 95 PRO A CA 1
ATOM 749 C C . PRO A 1 95 ? 13.249 0.571 1.380 1.00 96.38 95 PRO A C 1
ATOM 751 O O . PRO A 1 95 ? 12.487 -0.044 2.130 1.00 96.38 95 PRO A O 1
ATOM 754 N N . LEU A 1 96 ? 14.065 1.524 1.850 1.00 97.12 96 LEU A N 1
ATOM 755 C CA . LEU A 1 96 ? 14.080 1.910 3.264 1.00 97.12 96 LEU A CA 1
ATOM 756 C C . LEU A 1 96 ? 12.772 2.601 3.670 1.00 97.12 96 LEU A C 1
ATOM 758 O O . LEU A 1 96 ? 12.228 2.308 4.738 1.00 97.12 96 LEU A O 1
ATOM 762 N N . ALA A 1 97 ? 12.258 3.491 2.813 1.00 97.69 97 ALA A N 1
ATOM 763 C CA . ALA A 1 97 ? 10.966 4.126 3.026 1.00 97.69 97 ALA A CA 1
ATOM 764 C C . ALA A 1 97 ? 9.844 3.082 2.994 1.00 97.69 97 ALA A C 1
ATOM 766 O O . ALA A 1 97 ? 9.092 3.010 3.959 1.00 97.69 97 ALA A O 1
ATOM 767 N N . ALA A 1 98 ? 9.814 2.191 1.996 1.00 97.94 98 ALA A N 1
ATOM 768 C CA . ALA A 1 98 ? 8.821 1.115 1.899 1.00 97.94 98 ALA A CA 1
ATOM 769 C C . ALA A 1 98 ? 8.732 0.274 3.186 1.00 97.94 98 ALA A C 1
ATOM 771 O O . ALA A 1 98 ? 7.647 0.054 3.722 1.00 97.94 98 ALA A O 1
ATOM 772 N N . SER A 1 99 ? 9.878 -0.143 3.737 1.00 97.94 99 SER A N 1
ATOM 773 C CA . SER A 1 99 ? 9.930 -0.921 4.984 1.00 97.94 99 SER A CA 1
ATOM 774 C C . SER A 1 99 ? 9.382 -0.165 6.194 1.00 97.94 99 SER A C 1
ATOM 776 O O . SER A 1 99 ? 8.688 -0.739 7.039 1.00 97.94 99 SER A O 1
ATOM 778 N N . ARG A 1 100 ? 9.687 1.130 6.299 1.00 98.44 100 ARG A N 1
ATOM 779 C CA . ARG A 1 100 ? 9.194 1.979 7.386 1.00 98.44 100 ARG A CA 1
ATOM 780 C C . ARG A 1 100 ? 7.701 2.260 7.240 1.00 98.44 100 ARG A C 1
ATOM 782 O O . ARG A 1 100 ? 6.973 2.154 8.224 1.00 98.44 100 ARG A O 1
ATOM 789 N N . GLU A 1 101 ? 7.259 2.598 6.039 1.00 98.50 101 GLU A N 1
ATOM 790 C CA . GLU A 1 101 ? 5.896 3.039 5.763 1.00 98.50 101 GLU A CA 1
ATOM 791 C C . GLU A 1 101 ? 4.895 1.885 5.820 1.00 98.50 101 GLU A C 1
ATOM 793 O O . GLU A 1 101 ? 3.837 2.051 6.420 1.00 98.50 101 GLU A O 1
ATOM 798 N N . LEU A 1 102 ? 5.254 0.681 5.351 1.00 98.38 102 LEU A N 1
ATOM 799 C CA . LEU A 1 102 ? 4.426 -0.514 5.557 1.00 98.38 102 LEU A CA 1
ATOM 800 C C . LEU A 1 102 ? 4.160 -0.745 7.056 1.00 98.38 102 LEU A C 1
ATOM 802 O O . LEU A 1 102 ? 3.025 -0.974 7.469 1.00 98.38 102 LEU A O 1
ATOM 806 N N . LYS A 1 103 ? 5.192 -0.615 7.904 1.00 98.38 103 LYS A N 1
ATOM 807 C CA . LYS A 1 103 ? 5.037 -0.728 9.367 1.00 98.38 103 LYS A CA 1
ATOM 808 C C . LYS A 1 103 ? 4.170 0.391 9.944 1.00 98.38 103 LYS A C 1
ATOM 810 O O . LYS A 1 103 ? 3.446 0.148 10.905 1.00 98.38 103 LYS A O 1
ATOM 815 N N . GLN A 1 104 ? 4.266 1.611 9.414 1.00 98.69 104 GLN A N 1
ATOM 816 C CA . GLN A 1 104 ? 3.419 2.730 9.837 1.00 98.69 104 GLN A CA 1
ATOM 817 C C . GLN A 1 104 ? 1.954 2.471 9.484 1.00 98.69 104 GLN A C 1
ATOM 819 O O . GLN A 1 104 ? 1.099 2.638 10.349 1.00 98.69 104 GLN A O 1
ATOM 824 N N . MET A 1 105 ? 1.685 1.985 8.272 1.00 98.69 105 MET A N 1
ATOM 825 C CA . MET A 1 105 ? 0.345 1.644 7.801 1.00 98.69 105 MET A CA 1
ATOM 826 C C . MET A 1 105 ? -0.293 0.550 8.659 1.00 98.69 105 MET A C 1
ATOM 828 O O . MET A 1 105 ? -1.385 0.747 9.186 1.00 98.69 105 MET A O 1
ATOM 832 N N . VAL A 1 106 ? 0.421 -0.556 8.900 1.00 98.56 106 VAL A N 1
ATOM 833 C CA . VAL A 1 106 ? -0.055 -1.648 9.768 1.00 98.56 106 VAL A CA 1
ATOM 834 C C . VAL A 1 106 ? -0.336 -1.148 11.190 1.00 98.56 106 VAL A C 1
ATOM 836 O O . VAL A 1 106 ? -1.379 -1.450 11.762 1.00 98.56 106 VAL A O 1
ATOM 839 N N . LYS A 1 107 ? 0.551 -0.324 11.766 1.00 98.75 107 LYS A N 1
ATOM 840 C CA . LYS A 1 107 ? 0.326 0.271 13.096 1.00 98.75 107 LYS A CA 1
ATOM 841 C C . LYS A 1 107 ? -0.895 1.190 13.130 1.00 98.75 107 LYS A C 1
ATOM 843 O O . LYS A 1 107 ? -1.601 1.203 14.135 1.00 98.75 107 LYS A O 1
ATOM 848 N N . ALA A 1 108 ? -1.124 1.970 12.075 1.00 98.81 108 ALA A N 1
ATOM 849 C CA . ALA A 1 108 ? -2.270 2.865 11.983 1.00 98.81 108 ALA A CA 1
ATOM 850 C C . ALA A 1 108 ? -3.588 2.082 11.886 1.00 98.81 108 ALA A C 1
ATOM 852 O O . ALA A 1 108 ? -4.523 2.394 12.620 1.00 98.81 108 ALA A O 1
ATOM 853 N N . LEU A 1 109 ? -3.623 1.023 11.070 1.00 98.62 109 LEU A N 1
ATOM 854 C CA . LEU A 1 109 ? -4.755 0.097 10.966 1.00 98.62 109 LEU A CA 1
ATOM 855 C C . LEU A 1 109 ? -5.067 -0.567 12.312 1.00 98.62 109 LEU A C 1
ATOM 857 O O . LEU A 1 109 ? -6.188 -0.458 12.803 1.00 98.62 109 LEU A O 1
ATOM 861 N N . HIS A 1 110 ? -4.057 -1.129 12.982 1.00 98.56 110 HIS A N 1
ATOM 862 C CA . HIS A 1 110 ? -4.242 -1.731 14.306 1.00 98.56 110 HIS A CA 1
ATOM 863 C C . HIS A 1 110 ? -4.733 -0.718 15.350 1.00 98.56 110 HIS A C 1
ATOM 865 O O . HIS A 1 110 ? -5.581 -1.044 16.176 1.00 98.56 110 HIS A O 1
ATOM 871 N N . LYS A 1 111 ? -4.239 0.529 15.316 1.00 98.62 111 LYS A N 1
ATOM 872 C CA . LYS A 1 111 ? -4.712 1.598 16.211 1.00 98.62 111 LYS A CA 1
ATOM 873 C C . LYS A 1 111 ? -6.183 1.953 15.961 1.00 98.62 111 LYS A C 1
ATOM 875 O O . LYS A 1 111 ? -6.866 2.360 16.896 1.00 98.62 111 LYS A O 1
ATOM 880 N N . ALA A 1 112 ? -6.656 1.798 14.727 1.00 98.31 112 ALA A N 1
ATOM 881 C CA . ALA A 1 112 ? -8.053 1.979 14.349 1.00 98.31 112 ALA A CA 1
ATOM 882 C C . ALA A 1 112 ? -8.923 0.734 14.616 1.00 98.31 112 ALA A C 1
ATOM 884 O O . ALA A 1 112 ? -10.121 0.774 14.362 1.00 98.31 112 ALA A O 1
ATOM 885 N N . GLY A 1 113 ? -8.347 -0.356 15.138 1.00 97.69 113 GLY A N 1
ATOM 886 C CA . GLY A 1 113 ? -9.065 -1.608 15.386 1.00 97.69 113 GLY A CA 1
ATOM 887 C C . GLY A 1 113 ? -9.304 -2.453 14.132 1.00 97.69 113 GLY A C 1
ATOM 888 O O . GLY A 1 113 ? -10.201 -3.288 14.146 1.00 97.69 113 GLY A O 1
ATOM 889 N N . ILE A 1 114 ? -8.525 -2.236 13.066 1.00 98.44 114 ILE A N 1
ATOM 890 C CA . ILE A 1 114 ? -8.615 -2.983 11.806 1.00 98.44 114 ILE A CA 1
ATOM 891 C C . ILE A 1 114 ? -7.457 -3.982 11.724 1.00 98.44 114 ILE A C 1
ATOM 893 O O . ILE A 1 114 ? -6.289 -3.592 11.802 1.00 98.44 114 ILE A O 1
ATOM 897 N N . GLU A 1 115 ? -7.771 -5.264 11.553 1.00 98.00 115 GLU A N 1
ATOM 898 C CA . GLU A 1 115 ? -6.788 -6.328 11.330 1.00 98.00 115 GLU A CA 1
ATOM 899 C C . GLU A 1 115 ? -6.209 -6.276 9.910 1.00 98.00 115 GLU A C 1
ATOM 901 O O . GLU A 1 115 ? -6.861 -5.828 8.966 1.00 98.00 115 GLU A O 1
ATOM 906 N N . VAL A 1 116 ? -4.969 -6.745 9.746 1.00 97.94 116 VAL A N 1
ATOM 907 C CA . VAL A 1 116 ? -4.281 -6.760 8.449 1.00 97.94 116 VAL A CA 1
ATOM 908 C C . VAL A 1 116 ? -3.918 -8.186 8.066 1.00 97.94 116 VAL A C 1
ATOM 910 O O . VAL A 1 116 ? -3.085 -8.820 8.713 1.00 97.94 116 VAL A O 1
ATOM 913 N N . LEU A 1 117 ? -4.510 -8.659 6.975 1.00 96.44 117 LEU A N 1
ATOM 914 C CA . LEU A 1 117 ? -4.185 -9.915 6.313 1.00 96.44 117 LEU A CA 1
ATOM 915 C C . LEU A 1 117 ? -3.394 -9.609 5.038 1.00 96.44 117 LEU A C 1
ATOM 917 O O . LEU A 1 117 ? -3.636 -8.602 4.370 1.00 96.44 117 LEU A O 1
ATOM 921 N N . THR A 1 118 ? -2.434 -10.463 4.690 1.00 91.38 118 THR A N 1
ATOM 922 C CA . THR A 1 118 ? -1.660 -10.319 3.453 1.00 91.38 118 THR A CA 1
ATOM 923 C C . THR A 1 118 ? -1.812 -11.553 2.585 1.00 91.38 118 THR A C 1
ATOM 925 O O . THR A 1 118 ? -1.489 -12.672 2.987 1.00 91.38 118 THR A O 1
ATOM 928 N N . SER A 1 119 ? -2.266 -11.346 1.354 1.00 84.94 119 SER A N 1
ATOM 929 C CA . SER A 1 119 ? -2.255 -12.404 0.358 1.00 84.94 119 SER A CA 1
ATOM 930 C C . SER A 1 119 ? -0.830 -12.577 -0.172 1.00 84.94 119 SER A C 1
ATOM 932 O O . SER A 1 119 ? -0.112 -11.631 -0.508 1.00 84.94 119 SER A O 1
ATOM 934 N N . SER A 1 120 ? -0.377 -13.821 -0.196 1.00 76.25 120 SER A N 1
ATOM 935 C CA . SER A 1 120 ? 0.926 -14.195 -0.731 1.00 76.25 120 SER A CA 1
ATOM 936 C C . SER A 1 120 ? 0.800 -15.542 -1.421 1.00 76.25 120 SER A C 1
ATOM 938 O O . SER A 1 120 ? 0.098 -16.439 -0.954 1.00 76.25 120 SER A O 1
ATOM 940 N N . ARG A 1 121 ? 1.461 -15.685 -2.570 1.00 72.38 121 ARG A N 1
ATOM 941 C CA . ARG A 1 121 ? 1.492 -16.943 -3.311 1.00 72.38 121 ARG A CA 1
ATOM 942 C C . ARG A 1 121 ? 2.865 -17.578 -3.145 1.00 72.38 121 ARG A C 1
ATOM 944 O O . ARG A 1 121 ? 3.828 -17.140 -3.758 1.00 72.38 121 ARG A O 1
ATOM 951 N N . TYR A 1 122 ? 2.937 -18.638 -2.346 1.00 66.69 122 TYR A N 1
ATOM 952 C CA . TYR A 1 122 ? 4.170 -19.406 -2.126 1.00 66.69 122 TYR A CA 1
ATOM 953 C C . TYR A 1 122 ? 4.402 -20.530 -3.160 1.00 66.69 122 TYR A C 1
ATOM 955 O O . TYR A 1 122 ? 5.397 -21.244 -3.074 1.00 66.69 122 TYR A O 1
ATOM 963 N N . GLY A 1 123 ? 3.505 -20.715 -4.139 1.00 55.16 123 GLY A N 1
ATOM 964 C CA . GLY A 1 123 ? 3.579 -21.796 -5.135 1.00 55.16 123 GLY A CA 1
ATOM 965 C C . GLY A 1 123 ? 4.029 -21.332 -6.527 1.00 55.16 123 GLY A C 1
ATOM 966 O O . GLY A 1 123 ? 3.441 -20.389 -7.055 1.00 55.16 123 GLY A O 1
ATOM 967 N N . ASN A 1 124 ? 4.982 -22.078 -7.112 1.00 53.78 124 ASN A N 1
ATOM 968 C CA . ASN A 1 124 ? 5.706 -21.908 -8.396 1.00 53.78 124 ASN A CA 1
ATOM 969 C C . ASN A 1 124 ? 7.056 -21.161 -8.337 1.00 53.78 124 ASN A C 1
ATOM 971 O O . ASN A 1 124 ? 7.291 -20.233 -9.106 1.00 53.78 124 ASN A O 1
ATOM 975 N N . LEU A 1 125 ? 7.972 -21.607 -7.469 1.00 47.38 125 LEU A N 1
ATOM 976 C CA . LEU A 1 125 ? 9.411 -21.285 -7.576 1.00 47.38 125 LEU A CA 1
ATOM 977 C C . LEU A 1 125 ? 10.248 -22.431 -8.176 1.00 47.38 125 LEU A C 1
ATOM 979 O O . LEU A 1 125 ? 11.475 -22.380 -8.117 1.00 47.38 125 LEU A O 1
ATOM 983 N N . LEU A 1 126 ? 9.596 -23.456 -8.734 1.00 40.38 126 LEU A N 1
ATOM 984 C CA . LEU A 1 126 ? 10.215 -24.585 -9.432 1.00 40.38 126 LEU A CA 1
ATOM 985 C C . LEU A 1 126 ? 9.536 -24.782 -10.786 1.00 40.38 126 LEU A C 1
ATOM 987 O O . LEU A 1 126 ? 8.283 -24.734 -10.803 1.00 40.38 126 LEU A O 1
#

Radius of gyration: 15.04 Å; chains: 1; bounding box: 32×39×44 Å

Sequence (126 aa):
TDLVIYEMNVRAFTADESSGLDPAVRGSYLGFIDKIPHLLELGVNAVELLPVFEFDELEFKRYPNPRDHMVNTWGYSTINFFAPMTRYASAGGGPLAASRELKQMVKALHKAGIEVLTSSRYGNLL